Protein AF-A0A2J0LIU9-F1 (afdb_monomer_lite)

InterPro domains:
  IPR004338 Ion-translocating oxidoreductase NqrB/RnfD [PF03116] (70-162)

Secondary structure (DSSP, 8-state):
-HHHHHHHHHHHHHHHH-EETTEESS-HHHHHHHHHHHHH-----GGG---HHHHHHHHHHHHHHTT-HHHHHHHHHHHHHHHHHHHHHTT--TTHHHHHS-HHIIIIITT-TTTS-SSHHHHHHHHHHHHHHHHHHHHTT-SS-HHHHHHHHHHTTHHHHTT--

Radius of gyration: 16.01 Å; chains: 1; bounding box: 47×30×43 Å

pLDDT: mean 82.27, std 13.04, range [42.53, 96.31]

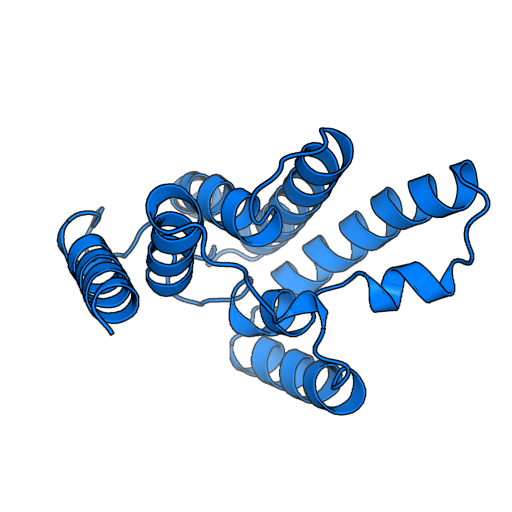Sequence (165 aa):
WLNIIITCSVAILSKHIIRFHKRHIFNPAAFGIFFAIILLGASTQWKATYMWYALIPFGIYFARSINKLEIIYGYAVVSLLLFGGQAIMQKTALPNIFLYFSYFYIFIMLIEPKTTPITKKGKYIFGITVAALVFIMTSAGVGFDVELSSLLAANCAVPVLNILK

Structure (mmCIF, N/CA/C/O backbone):
data_AF-A0A2J0LIU9-F1
#
_entry.id   AF-A0A2J0LIU9-F1
#
loop_
_atom_site.group_PDB
_atom_site.id
_atom_site.type_symbol
_atom_site.label_atom_id
_atom_site.label_alt_id
_atom_site.label_comp_id
_atom_site.label_asym_id
_atom_site.label_entity_id
_atom_site.label_seq_id
_atom_site.pdbx_PDB_ins_code
_atom_site.Cartn_x
_atom_site.Cartn_y
_atom_site.Cartn_z
_atom_site.occupancy
_atom_site.B_iso_or_equiv
_atom_site.auth_seq_id
_atom_site.auth_comp_id
_atom_site.auth_asym_id
_atom_site.auth_atom_id
_atom_site.pdbx_PDB_model_num
ATOM 1 N N . TRP A 1 1 ? -16.839 7.271 -22.765 1.00 52.50 1 TRP A N 1
ATOM 2 C CA . TRP A 1 1 ? -17.965 7.641 -21.881 1.00 52.50 1 TRP A CA 1
ATOM 3 C C . TRP A 1 1 ? -18.674 6.431 -21.271 1.00 52.50 1 TRP A C 1
ATOM 5 O O . TRP A 1 1 ? -18.704 6.354 -20.052 1.00 52.50 1 TRP A O 1
ATOM 15 N N . LEU A 1 2 ? -19.138 5.443 -22.051 1.00 71.06 2 LEU A N 1
ATOM 16 C CA . LEU A 1 2 ? -19.763 4.206 -21.531 1.00 71.06 2 LEU A CA 1
ATOM 17 C C . LEU A 1 2 ? -18.918 3.446 -20.489 1.00 71.06 2 LEU A C 1
ATOM 19 O O . LEU A 1 2 ? -19.429 3.094 -19.432 1.00 71.06 2 LEU A O 1
ATOM 23 N N . ASN A 1 3 ? -17.613 3.287 -20.729 1.00 56.44 3 ASN A N 1
ATOM 24 C CA . ASN A 1 3 ? -16.707 2.605 -19.792 1.00 56.44 3 ASN A CA 1
ATOM 25 C C . ASN A 1 3 ? -16.649 3.284 -18.411 1.00 56.44 3 ASN A C 1
ATOM 27 O O . ASN A 1 3 ? -16.612 2.616 -17.380 1.00 56.44 3 ASN A O 1
ATOM 31 N N . ILE A 1 4 ? -16.700 4.618 -18.379 1.00 70.06 4 ILE A N 1
ATOM 32 C CA . ILE A 1 4 ? -16.699 5.398 -17.135 1.00 70.06 4 ILE A CA 1
ATOM 33 C C . ILE A 1 4 ? -18.029 5.205 -16.405 1.00 70.06 4 ILE A C 1
ATOM 35 O O . ILE A 1 4 ? -18.034 4.969 -15.202 1.00 70.06 4 ILE A O 1
ATOM 39 N N . ILE A 1 5 ? -19.147 5.231 -17.137 1.00 73.44 5 ILE A N 1
ATOM 40 C CA . ILE A 1 5 ? -20.486 5.024 -16.573 1.00 73.44 5 ILE A CA 1
ATOM 41 C C . ILE A 1 5 ? -20.583 3.634 -15.935 1.00 73.44 5 ILE A C 1
ATOM 43 O O . ILE A 1 5 ? -20.975 3.534 -14.778 1.00 73.44 5 ILE A O 1
ATOM 47 N N . ILE A 1 6 ? -20.137 2.581 -16.627 1.00 70.06 6 ILE A N 1
ATOM 48 C CA . ILE A 1 6 ? -20.133 1.205 -16.100 1.00 70.06 6 ILE A CA 1
ATOM 49 C C . ILE A 1 6 ? -19.242 1.099 -14.856 1.00 70.06 6 ILE A C 1
ATOM 51 O O . ILE A 1 6 ? -19.663 0.542 -13.843 1.00 70.06 6 ILE A O 1
ATOM 55 N N . THR A 1 7 ? -18.044 1.689 -14.895 1.00 63.53 7 THR A N 1
ATOM 56 C CA . THR A 1 7 ? -17.118 1.709 -13.750 1.00 63.53 7 THR A CA 1
ATOM 57 C C . THR A 1 7 ? -17.743 2.389 -12.534 1.00 63.53 7 THR A C 1
ATOM 59 O O . THR A 1 7 ? -17.729 1.839 -11.431 1.00 63.53 7 THR A O 1
ATOM 62 N N . CYS A 1 8 ? -18.340 3.567 -12.727 1.00 62.66 8 CYS A N 1
ATOM 63 C CA . CYS A 1 8 ? -19.029 4.297 -11.671 1.00 62.66 8 CYS A CA 1
ATOM 64 C C . CYS A 1 8 ? -20.228 3.508 -11.136 1.00 62.66 8 CYS A C 1
ATOM 66 O O . CYS A 1 8 ? -20.381 3.396 -9.921 1.00 62.66 8 CYS A O 1
ATOM 68 N N . SER A 1 9 ? -21.045 2.914 -12.007 1.00 68.19 9 SER A N 1
ATOM 69 C CA . SER A 1 9 ? -22.191 2.095 -11.610 1.00 68.19 9 SER A CA 1
ATOM 70 C C . SER A 1 9 ? -21.765 0.888 -10.781 1.00 68.19 9 SER A C 1
ATOM 72 O O . SER A 1 9 ? -22.358 0.644 -9.734 1.00 68.19 9 SER A O 1
ATOM 74 N N . VAL A 1 10 ? -20.703 0.175 -11.167 1.00 67.88 10 VAL A N 1
ATOM 75 C CA . VAL A 1 10 ? -20.196 -0.963 -10.385 1.00 67.88 10 VAL A CA 1
ATOM 76 C C . VAL A 1 10 ? -19.600 -0.512 -9.051 1.00 67.88 10 VAL A C 1
ATOM 78 O O . VAL A 1 10 ? -19.877 -1.134 -8.025 1.00 67.88 10 VAL A O 1
ATOM 81 N N . ALA A 1 11 ? -18.846 0.591 -9.020 1.00 62.91 11 ALA A N 1
ATOM 82 C CA . ALA A 1 11 ? -18.334 1.163 -7.772 1.00 62.91 11 ALA A CA 1
ATOM 83 C C . ALA A 1 11 ? -19.480 1.522 -6.803 1.00 62.91 11 ALA A C 1
ATOM 85 O O . ALA A 1 11 ? -19.436 1.211 -5.607 1.00 62.91 11 ALA A O 1
ATOM 86 N N . ILE A 1 12 ? -20.546 2.136 -7.328 1.00 66.94 12 ILE A N 1
ATOM 87 C CA . ILE A 1 12 ? -21.743 2.512 -6.566 1.00 66.94 12 ILE A CA 1
ATOM 88 C C . ILE A 1 12 ? -22.528 1.270 -6.119 1.00 66.94 12 ILE A C 1
ATOM 90 O O . ILE A 1 12 ? -23.010 1.234 -4.985 1.00 66.94 12 ILE A O 1
ATOM 94 N N . LEU A 1 13 ? -22.640 0.240 -6.959 1.00 60.00 13 LEU A N 1
ATOM 95 C CA . LEU A 1 13 ? -23.346 -1.002 -6.629 1.00 60.00 13 LEU A CA 1
ATOM 96 C C . LEU A 1 13 ? -22.582 -1.838 -5.596 1.00 60.00 13 LEU A C 1
ATOM 98 O O . LEU A 1 13 ? -23.191 -2.335 -4.651 1.00 60.00 13 LEU A O 1
ATOM 102 N N . SER A 1 14 ? -21.252 -1.905 -5.676 1.00 55.78 14 SER A N 1
ATOM 103 C CA . SER A 1 14 ? -20.401 -2.541 -4.657 1.00 55.78 14 SER A CA 1
ATOM 104 C C . SER A 1 14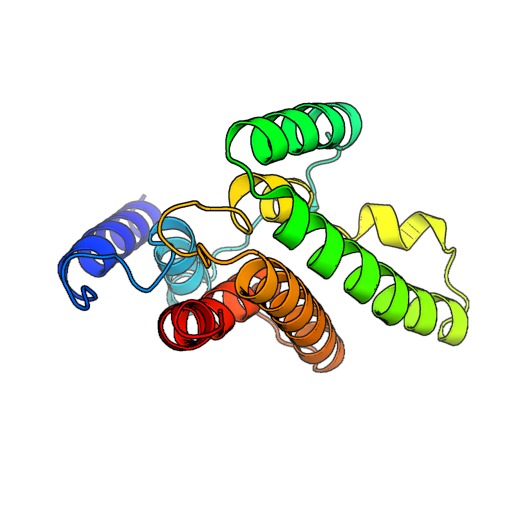 ? -20.615 -1.931 -3.267 1.00 55.78 14 SER A C 1
ATOM 106 O O . SER A 1 14 ? -20.771 -2.648 -2.275 1.00 55.78 14 SER A O 1
ATOM 108 N N . LYS A 1 15 ? -20.770 -0.599 -3.204 1.00 52.50 15 LYS A N 1
ATOM 109 C CA . LYS A 1 15 ? -21.102 0.148 -1.976 1.00 52.50 15 LYS A CA 1
ATOM 110 C C . LYS A 1 15 ? -22.439 -0.282 -1.339 1.00 52.50 15 LYS A C 1
ATOM 112 O O . LYS A 1 15 ? -22.639 -0.066 -0.135 1.00 52.50 15 LYS A O 1
ATOM 117 N N . HIS A 1 16 ? -23.358 -0.860 -2.114 1.00 54.41 16 HIS A N 1
ATOM 118 C CA . HIS A 1 16 ? -24.697 -1.250 -1.659 1.00 54.41 16 HIS A CA 1
ATOM 119 C C . HIS A 1 16 ? -24.866 -2.762 -1.472 1.00 54.41 16 HIS A C 1
ATOM 121 O O . HIS A 1 16 ? -25.554 -3.155 -0.534 1.00 54.41 16 HIS A O 1
ATOM 127 N N . ILE A 1 17 ? -24.212 -3.589 -2.291 1.00 52.00 17 ILE A N 1
ATOM 128 C CA . ILE A 1 17 ? -24.406 -5.048 -2.299 1.00 52.00 17 ILE A CA 1
ATOM 129 C C . ILE A 1 17 ? -23.457 -5.756 -1.318 1.00 52.00 17 ILE A C 1
ATOM 131 O O . ILE A 1 17 ? -23.869 -6.698 -0.647 1.00 52.00 17 ILE A O 1
ATOM 135 N N . ILE A 1 18 ? -22.214 -5.284 -1.149 1.00 50.75 18 ILE A N 1
ATOM 136 C CA . ILE A 1 18 ? -21.230 -5.940 -0.270 1.00 50.75 18 ILE A CA 1
ATOM 137 C C . ILE A 1 18 ? -21.128 -5.186 1.062 1.00 50.75 18 ILE A C 1
ATOM 139 O O . ILE A 1 18 ? -20.209 -4.400 1.314 1.00 50.75 18 ILE A O 1
ATOM 143 N N . ARG A 1 19 ? -22.117 -5.406 1.934 1.00 46.81 19 ARG A N 1
ATOM 144 C CA . ARG A 1 19 ? -22.122 -4.909 3.319 1.00 46.81 19 ARG A CA 1
ATOM 145 C C . ARG A 1 19 ? -22.196 -6.081 4.288 1.00 46.81 19 ARG A C 1
ATOM 147 O O . ARG A 1 19 ? -23.209 -6.766 4.345 1.00 46.81 19 ARG A O 1
ATOM 154 N N . PHE A 1 20 ? -21.169 -6.249 5.117 1.00 46.81 20 PHE A N 1
ATOM 155 C CA . PHE A 1 20 ? -21.243 -7.114 6.296 1.00 46.81 20 PHE A CA 1
ATOM 156 C C . PHE A 1 20 ? -21.369 -6.220 7.530 1.00 46.81 20 PHE A C 1
ATOM 158 O O . PHE A 1 20 ? -20.574 -5.299 7.719 1.00 46.81 20 PHE A O 1
ATOM 165 N N . HIS A 1 21 ? -22.408 -6.428 8.345 1.00 42.53 21 HIS A N 1
ATOM 166 C CA . HIS A 1 21 ? -22.626 -5.685 9.597 1.00 42.53 21 HIS A CA 1
ATOM 167 C C . HIS A 1 21 ? -22.574 -4.141 9.463 1.00 42.53 21 HIS A C 1
ATOM 169 O O . HIS A 1 21 ? -21.979 -3.439 10.280 1.00 42.53 21 HIS A O 1
ATOM 175 N N . LYS A 1 22 ? -23.221 -3.585 8.425 1.00 53.78 22 LYS A N 1
ATOM 176 C CA . LYS A 1 22 ? -23.312 -2.129 8.156 1.00 53.78 22 LYS A CA 1
ATOM 177 C C . LYS A 1 22 ? -21.970 -1.430 7.850 1.00 53.78 22 LYS A C 1
ATOM 179 O O . LYS A 1 22 ? -21.932 -0.200 7.816 1.00 53.78 22 LYS A O 1
ATOM 184 N N . ARG A 1 23 ? -20.888 -2.172 7.581 1.00 51.12 23 ARG A N 1
ATOM 185 C CA . ARG A 1 23 ? -19.585 -1.633 7.146 1.00 51.12 23 ARG A CA 1
ATOM 186 C C . ARG A 1 23 ? -19.215 -2.169 5.759 1.00 51.12 23 ARG A C 1
ATOM 188 O O . ARG A 1 23 ? -19.591 -3.282 5.397 1.00 51.12 23 ARG A O 1
ATOM 195 N N . HIS A 1 24 ? -18.524 -1.351 4.964 1.00 61.72 24 HIS A N 1
ATOM 196 C CA . HIS A 1 24 ? -17.989 -1.779 3.669 1.00 61.72 24 HIS A CA 1
ATOM 197 C C . HIS A 1 24 ? -16.808 -2.713 3.923 1.00 61.72 24 HIS A C 1
ATOM 199 O O . HIS A 1 24 ? -15.893 -2.343 4.653 1.00 61.72 24 HIS A O 1
ATOM 205 N N . ILE A 1 25 ? -16.851 -3.921 3.361 1.00 62.66 25 ILE A N 1
ATOM 206 C CA . ILE A 1 25 ? -15.754 -4.890 3.501 1.00 62.66 25 ILE A CA 1
ATOM 207 C C . ILE A 1 25 ? -14.578 -4.453 2.625 1.00 62.66 25 ILE A C 1
ATOM 209 O O . ILE A 1 25 ? -13.435 -4.461 3.061 1.00 62.66 25 ILE A O 1
ATOM 213 N N . PHE A 1 26 ? -14.881 -4.019 1.402 1.00 67.19 26 PHE A N 1
ATOM 214 C CA . PHE A 1 26 ? -13.902 -3.613 0.404 1.00 67.19 26 PHE A CA 1
ATOM 215 C C . PHE A 1 26 ? -13.872 -2.100 0.237 1.00 67.19 26 PHE A C 1
ATOM 217 O O . PHE A 1 26 ? -14.906 -1.441 0.367 1.00 67.19 26 PHE A O 1
ATOM 224 N N . ASN A 1 27 ? -12.696 -1.567 -0.106 1.00 76.56 27 ASN A N 1
ATOM 225 C CA . ASN A 1 27 ? -12.538 -0.194 -0.585 1.00 76.56 27 ASN A CA 1
ATOM 226 C C . ASN A 1 27 ? -13.380 -0.045 -1.869 1.00 76.56 27 ASN A C 1
ATOM 228 O O . ASN A 1 27 ? -13.053 -0.678 -2.875 1.00 76.56 27 ASN A O 1
ATOM 232 N N . PRO A 1 28 ? -14.483 0.732 -1.860 1.00 70.06 28 PRO A N 1
ATOM 233 C CA . PRO A 1 28 ? -15.409 0.784 -2.990 1.00 70.06 28 PRO A CA 1
ATOM 234 C C . PRO A 1 28 ? -14.794 1.470 -4.216 1.00 70.06 28 PRO A C 1
ATOM 236 O O . PRO A 1 28 ? -15.150 1.129 -5.343 1.00 70.06 28 PRO A O 1
ATOM 239 N N . ALA A 1 29 ? -13.843 2.390 -4.014 1.00 76.12 29 ALA A N 1
ATOM 240 C CA . ALA A 1 29 ? -13.082 2.981 -5.110 1.00 76.12 29 ALA A CA 1
ATOM 241 C C . ALA A 1 29 ? -12.124 1.948 -5.724 1.00 76.12 29 ALA A C 1
ATOM 243 O O . ALA A 1 29 ? -12.127 1.762 -6.938 1.00 76.12 29 ALA A O 1
ATOM 244 N N . ALA A 1 30 ? -11.375 1.215 -4.893 1.00 80.31 30 ALA A N 1
ATOM 245 C CA . ALA A 1 30 ? -10.485 0.148 -5.346 1.00 80.31 30 ALA A CA 1
ATOM 246 C C . ALA A 1 30 ? -11.250 -0.962 -6.076 1.00 80.31 30 ALA A C 1
ATOM 248 O O . ALA A 1 30 ? -10.816 -1.412 -7.130 1.00 80.31 30 ALA A O 1
ATOM 249 N N . PHE A 1 31 ? -12.415 -1.362 -5.559 1.00 78.62 31 PHE A N 1
ATOM 250 C CA . PHE A 1 31 ? -13.261 -2.377 -6.180 1.00 78.62 31 PHE A CA 1
ATOM 251 C C . PHE A 1 31 ? -13.798 -1.920 -7.542 1.00 78.62 31 PHE A C 1
ATOM 253 O O . PHE A 1 31 ? -13.754 -2.681 -8.505 1.00 78.62 31 PHE A O 1
ATOM 260 N N . GLY A 1 32 ? -14.262 -0.670 -7.646 1.00 76.44 32 GLY A N 1
ATOM 261 C CA . GLY A 1 32 ? -14.711 -0.097 -8.916 1.00 76.44 32 GLY A CA 1
ATOM 262 C C . GLY A 1 32 ? -13.605 -0.062 -9.970 1.00 76.44 32 GLY A C 1
ATOM 263 O O . GLY A 1 32 ? -13.821 -0.481 -11.106 1.00 76.44 32 GLY A O 1
ATOM 264 N N . ILE A 1 33 ? -12.407 0.382 -9.582 1.00 79.56 33 ILE A N 1
ATOM 265 C CA . ILE A 1 33 ? -11.254 0.453 -10.489 1.00 79.56 33 ILE A CA 1
ATOM 266 C C . ILE A 1 33 ? -10.791 -0.950 -10.890 1.00 79.56 33 ILE A C 1
ATOM 268 O O . ILE A 1 33 ? -10.557 -1.192 -12.069 1.00 79.56 33 ILE A O 1
ATOM 272 N N . PHE A 1 34 ? -10.725 -1.894 -9.950 1.00 82.31 34 PHE A N 1
ATOM 273 C CA . PHE A 1 34 ? -10.378 -3.287 -10.236 1.00 82.31 34 PHE A CA 1
ATOM 274 C C . PHE A 1 34 ? -11.327 -3.917 -11.263 1.00 82.31 34 PHE A C 1
ATOM 276 O O . PHE A 1 34 ? -10.888 -4.548 -12.223 1.00 82.31 34 PHE A O 1
ATOM 283 N N . PHE A 1 35 ? -12.631 -3.676 -11.120 1.00 78.62 35 PHE A N 1
ATOM 284 C CA . PHE A 1 35 ? -13.624 -4.163 -12.075 1.00 78.62 35 PHE A CA 1
ATOM 285 C C . PHE A 1 35 ? -13.470 -3.509 -13.456 1.00 78.62 35 PHE A C 1
ATOM 287 O O . PHE A 1 35 ? -13.585 -4.187 -14.475 1.00 78.62 35 PHE A O 1
ATOM 294 N N . ALA A 1 36 ? -13.150 -2.212 -13.502 1.00 77.62 36 ALA A N 1
ATOM 295 C CA . ALA A 1 36 ? -12.859 -1.509 -14.750 1.00 77.62 36 ALA A CA 1
ATOM 296 C C . ALA A 1 36 ? -11.610 -2.053 -15.457 1.00 77.62 36 ALA A C 1
ATOM 298 O O . ALA A 1 36 ? -11.600 -2.165 -16.680 1.00 77.62 36 ALA A O 1
ATOM 299 N N . ILE A 1 37 ? -10.571 -2.420 -14.705 1.00 81.06 37 ILE A N 1
ATOM 300 C CA . ILE A 1 37 ? -9.365 -3.037 -15.268 1.00 81.06 37 ILE A CA 1
ATOM 301 C C . ILE A 1 37 ? -9.720 -4.383 -15.910 1.00 81.06 37 ILE A C 1
ATOM 303 O O . ILE A 1 37 ? -9.388 -4.607 -17.070 1.00 81.06 37 ILE A O 1
ATOM 307 N N . ILE A 1 38 ? -10.443 -5.249 -15.191 1.00 78.50 38 ILE A N 1
ATOM 308 C CA . ILE A 1 38 ? -10.759 -6.605 -15.667 1.00 78.50 38 ILE A CA 1
ATOM 309 C C . ILE A 1 38 ? -11.725 -6.597 -16.855 1.00 78.50 38 ILE A C 1
ATOM 311 O O . ILE A 1 38 ? -11.491 -7.302 -17.831 1.00 78.50 38 ILE A O 1
ATOM 315 N N . LEU A 1 39 ? -12.819 -5.835 -16.782 1.00 76.44 39 LEU A N 1
ATOM 316 C CA . LEU A 1 39 ? -13.874 -5.897 -17.802 1.00 76.44 39 LEU A CA 1
ATOM 317 C C . LEU A 1 39 ? -13.689 -4.919 -18.951 1.00 76.44 39 LEU A C 1
ATOM 319 O O . LEU A 1 39 ? -14.190 -5.171 -20.042 1.00 76.44 39 LEU A O 1
ATOM 323 N N . LEU A 1 40 ? -13.030 -3.788 -18.703 1.00 77.88 40 LEU A N 1
ATOM 324 C CA . LEU A 1 40 ? -12.929 -2.699 -19.675 1.00 77.88 40 LEU A CA 1
ATOM 325 C C . LEU A 1 40 ? -11.492 -2.489 -20.162 1.00 77.88 40 LEU A C 1
ATOM 327 O O . LEU A 1 40 ? -11.261 -1.573 -20.949 1.00 77.88 40 LEU A O 1
ATOM 331 N N . GLY A 1 41 ? -10.534 -3.296 -19.688 1.00 73.44 41 GLY A N 1
ATOM 332 C CA . GLY A 1 41 ? -9.118 -3.152 -20.026 1.00 73.44 41 GLY A CA 1
ATOM 333 C C . GLY A 1 41 ? -8.532 -1.811 -19.578 1.00 73.44 41 GLY A C 1
ATOM 334 O O . GLY A 1 41 ? -7.596 -1.310 -20.198 1.00 73.44 41 GLY A O 1
ATOM 335 N N . ALA A 1 42 ? -9.113 -1.179 -18.552 1.00 72.44 42 ALA A N 1
ATOM 336 C CA . ALA A 1 42 ? -8.616 0.093 -18.045 1.00 72.44 42 ALA A CA 1
ATOM 337 C C . ALA A 1 42 ? -7.214 -0.075 -17.436 1.00 72.44 42 ALA A C 1
ATOM 339 O O . ALA A 1 42 ? -6.902 -1.102 -16.842 1.00 72.44 42 ALA A O 1
ATOM 340 N N . SER A 1 43 ? -6.380 0.960 -17.536 1.00 69.06 43 SER A N 1
ATOM 341 C CA . SER A 1 43 ? -5.060 1.002 -16.899 1.00 69.06 43 SER A CA 1
ATOM 342 C C . SER A 1 43 ? -5.015 2.092 -15.836 1.00 69.06 43 SER A C 1
ATOM 344 O O . SER A 1 43 ? -5.517 3.196 -16.064 1.00 69.06 43 SER A O 1
ATOM 346 N N . THR A 1 44 ? -4.357 1.830 -14.715 1.00 71.44 44 THR A N 1
ATOM 347 C CA . THR A 1 44 ? -4.088 2.832 -13.682 1.00 71.44 44 THR A CA 1
ATOM 348 C C . THR A 1 44 ? -2.804 3.592 -14.008 1.00 71.44 44 THR A C 1
ATOM 350 O O . THR A 1 44 ? -1.797 3.018 -14.409 1.00 71.44 44 THR A O 1
ATOM 353 N N . GLN A 1 45 ? -2.838 4.919 -13.865 1.00 66.94 45 GLN A N 1
ATOM 354 C CA . GLN A 1 45 ? -1.716 5.802 -14.227 1.00 66.94 45 GLN A CA 1
ATOM 355 C C . GLN A 1 45 ? -0.970 6.355 -12.999 1.00 66.94 45 GLN A C 1
ATOM 357 O O . GLN A 1 45 ? -0.015 7.116 -13.127 1.00 66.94 45 GLN A O 1
ATOM 362 N N . TRP A 1 46 ? -1.351 5.951 -11.783 1.00 68.62 46 TRP A N 1
ATOM 363 C CA . TRP A 1 46 ? -0.729 6.437 -10.542 1.00 68.62 46 TRP A CA 1
ATOM 364 C C . TRP A 1 46 ? 0.693 5.914 -10.292 1.00 68.62 46 TRP A C 1
ATOM 366 O O . TRP A 1 46 ? 1.365 6.390 -9.377 1.00 68.62 46 TRP A O 1
ATOM 376 N N . LYS A 1 47 ? 1.177 4.951 -11.092 1.00 59.09 47 LYS A N 1
ATOM 377 C CA . LYS A 1 47 ? 2.596 4.552 -11.112 1.00 59.09 47 LYS A CA 1
ATOM 378 C C . LYS A 1 47 ? 3.483 5.611 -11.771 1.00 59.09 47 LYS A C 1
ATOM 380 O O . LYS A 1 47 ? 4.644 5.729 -11.413 1.00 59.09 47 LYS A O 1
ATOM 385 N N . ALA A 1 48 ? 2.928 6.428 -12.668 1.00 51.28 48 ALA A N 1
ATOM 386 C CA . ALA A 1 48 ? 3.658 7.465 -13.399 1.00 51.28 48 ALA A CA 1
ATOM 387 C C . ALA A 1 48 ? 3.616 8.847 -12.715 1.00 51.28 48 ALA A C 1
ATOM 389 O O . ALA A 1 48 ? 4.059 9.846 -13.281 1.00 51.28 48 ALA A O 1
ATOM 390 N N . THR A 1 49 ? 3.054 8.955 -11.506 1.00 60.25 49 THR A N 1
ATOM 391 C CA . THR A 1 49 ? 2.964 10.240 -10.802 1.00 60.25 49 THR A CA 1
ATOM 392 C C . THR A 1 49 ? 4.297 10.583 -10.132 1.00 60.25 49 THR A C 1
ATOM 394 O O . THR A 1 49 ? 4.538 10.232 -8.979 1.00 60.25 49 THR A O 1
ATOM 397 N N . TYR A 1 50 ? 5.143 11.349 -10.824 1.00 66.19 50 TYR A N 1
ATOM 398 C CA . TYR A 1 50 ? 6.441 11.848 -10.332 1.00 66.19 50 TYR A CA 1
ATOM 399 C C . TYR A 1 50 ? 6.348 12.922 -9.228 1.00 66.19 50 TYR A C 1
ATOM 401 O O . TYR A 1 50 ? 7.320 13.616 -8.943 1.00 66.19 50 TYR A O 1
ATOM 409 N N . MET A 1 51 ? 5.200 13.065 -8.563 1.00 79.75 51 MET A N 1
ATOM 410 C CA . MET A 1 51 ? 4.971 14.065 -7.511 1.00 79.75 51 MET A CA 1
ATOM 411 C C . MET A 1 51 ? 5.311 13.532 -6.112 1.00 79.75 51 MET A C 1
ATOM 413 O O . MET A 1 51 ? 4.656 13.879 -5.129 1.00 79.75 51 MET A O 1
ATOM 417 N N . TRP A 1 52 ? 6.325 12.669 -6.004 1.00 83.12 52 TRP A N 1
ATOM 418 C CA . TRP A 1 52 ? 6.749 12.064 -4.735 1.00 83.12 52 TRP A CA 1
ATOM 419 C C . TRP A 1 52 ? 7.081 13.127 -3.675 1.00 83.12 52 TRP A C 1
ATOM 421 O O . TRP A 1 52 ? 6.732 12.967 -2.508 1.00 83.12 52 TRP A O 1
ATOM 431 N N . TYR A 1 53 ? 7.656 14.256 -4.098 1.00 84.62 53 TYR A N 1
ATOM 432 C CA . TYR A 1 53 ? 8.010 15.391 -3.242 1.00 84.62 53 TYR A CA 1
ATOM 433 C C . TYR A 1 53 ? 6.797 16.047 -2.567 1.00 84.62 53 TYR A C 1
ATOM 435 O O . TYR A 1 53 ? 6.934 16.596 -1.480 1.00 84.62 53 TYR A O 1
ATOM 443 N N . ALA A 1 54 ? 5.610 15.975 -3.176 1.00 87.06 54 ALA A N 1
ATOM 444 C CA . ALA A 1 54 ? 4.366 16.469 -2.587 1.00 87.06 54 ALA A CA 1
ATOM 445 C C . ALA A 1 54 ? 3.616 15.353 -1.844 1.00 87.06 54 ALA A C 1
ATOM 447 O O . ALA A 1 54 ? 3.109 15.561 -0.740 1.00 87.06 54 ALA A O 1
ATOM 448 N N . LEU A 1 55 ? 3.575 14.152 -2.429 1.00 87.44 55 LEU A N 1
ATOM 449 C CA . LEU A 1 55 ? 2.807 13.023 -1.905 1.00 87.44 55 LEU A CA 1
ATOM 450 C C . LEU A 1 55 ? 3.382 12.456 -0.606 1.00 87.44 55 LEU A C 1
ATOM 452 O O . LEU A 1 55 ? 2.605 12.077 0.263 1.00 87.44 55 LEU A O 1
ATOM 456 N N . ILE A 1 56 ? 4.706 12.409 -0.442 1.00 90.31 56 ILE A N 1
ATOM 457 C CA . ILE A 1 56 ? 5.332 11.891 0.782 1.00 90.31 56 ILE A CA 1
ATOM 458 C C . ILE A 1 56 ? 5.022 12.771 2.005 1.00 90.31 56 ILE A C 1
ATOM 460 O O . ILE A 1 56 ? 4.462 12.243 2.968 1.00 90.31 56 ILE A O 1
ATOM 464 N N . PRO A 1 57 ? 5.328 14.086 2.023 1.00 92.56 57 PRO A N 1
ATOM 465 C CA . PRO A 1 57 ? 5.069 14.905 3.206 1.00 92.56 57 PRO A CA 1
ATOM 466 C C . PRO A 1 57 ? 3.571 15.017 3.507 1.00 92.56 57 PRO A C 1
ATOM 468 O O . PRO A 1 57 ? 3.165 14.841 4.658 1.00 92.56 57 PRO A O 1
ATOM 471 N N . PHE A 1 58 ? 2.738 15.229 2.480 1.00 91.50 58 PHE A N 1
ATOM 472 C CA . PHE A 1 58 ? 1.285 15.274 2.650 1.00 91.50 58 PHE A CA 1
ATOM 473 C C . PHE A 1 58 ? 0.730 13.930 3.129 1.00 91.50 58 PHE A C 1
ATOM 475 O O . PHE A 1 58 ? -0.078 13.884 4.053 1.00 91.50 58 PHE A O 1
ATOM 482 N N . GLY A 1 59 ? 1.195 12.829 2.544 1.00 91.50 59 GLY A N 1
ATOM 483 C CA . GLY A 1 59 ? 0.758 11.483 2.877 1.00 91.50 59 GLY A CA 1
ATOM 484 C C . GLY A 1 59 ? 1.110 11.072 4.303 1.00 91.50 59 GLY A C 1
ATOM 485 O O . GLY A 1 59 ? 0.261 10.527 5.007 1.00 91.50 59 GLY A O 1
ATOM 486 N N . ILE A 1 60 ? 2.320 11.389 4.772 1.00 93.50 60 ILE A N 1
ATOM 487 C CA . ILE A 1 60 ? 2.726 11.155 6.167 1.00 93.50 60 ILE A CA 1
ATOM 488 C C . ILE A 1 60 ? 1.878 12.004 7.121 1.00 93.50 60 ILE A C 1
ATOM 490 O O . ILE A 1 60 ? 1.382 11.485 8.126 1.00 93.50 60 ILE A O 1
ATOM 494 N N . TYR A 1 61 ? 1.678 13.290 6.811 1.00 94.50 61 TYR A N 1
ATOM 495 C CA . TYR A 1 61 ? 0.824 14.173 7.609 1.00 94.50 61 TYR A CA 1
ATOM 496 C C . TYR A 1 61 ? -0.611 13.635 7.699 1.00 94.50 61 TYR A C 1
ATOM 498 O O . TYR A 1 61 ? -1.163 13.501 8.795 1.00 94.50 61 TYR A O 1
ATOM 506 N N . PHE A 1 62 ? -1.191 13.258 6.560 1.00 92.12 62 PHE A N 1
ATOM 507 C CA . PHE A 1 62 ? -2.544 12.726 6.472 1.00 92.12 62 PHE A CA 1
ATOM 508 C C . PHE A 1 62 ? -2.682 11.413 7.249 1.00 92.12 62 PHE A C 1
ATOM 510 O O . PHE A 1 62 ? -3.564 11.286 8.097 1.00 92.12 62 PHE A O 1
ATOM 517 N N . ALA A 1 63 ? -1.754 10.474 7.059 1.00 92.75 63 ALA A N 1
ATOM 518 C CA . ALA A 1 63 ? -1.732 9.204 7.778 1.00 92.75 63 ALA A CA 1
ATOM 519 C C . ALA A 1 63 ? -1.586 9.371 9.296 1.00 92.75 63 ALA A C 1
ATOM 521 O O . ALA A 1 63 ? -2.166 8.597 10.065 1.00 92.75 63 ALA A O 1
ATOM 522 N N . ARG A 1 64 ? -0.841 10.391 9.739 1.00 93.25 64 ARG A N 1
ATOM 523 C CA . ARG A 1 64 ? -0.749 10.763 11.153 1.00 93.25 64 ARG A CA 1
ATOM 524 C C . ARG A 1 64 ? -2.070 11.322 11.669 1.00 93.25 64 ARG A C 1
ATOM 526 O O . ARG A 1 64 ? -2.510 10.900 12.734 1.00 93.25 64 ARG A O 1
ATOM 533 N N . SER A 1 65 ? -2.717 12.205 10.907 1.00 91.38 65 SER A N 1
ATOM 534 C CA . SER A 1 65 ? -4.014 12.798 11.261 1.00 91.38 65 SER A CA 1
ATOM 535 C C . SER A 1 65 ? -5.096 11.734 11.500 1.00 91.38 65 SER A C 1
ATOM 537 O O . SER A 1 65 ? -5.880 11.848 12.440 1.00 91.38 65 SER A O 1
ATOM 539 N N . ILE A 1 66 ? -5.083 10.642 10.727 1.00 91.44 66 ILE A N 1
ATOM 540 C CA . ILE A 1 66 ? -6.053 9.540 10.859 1.00 91.44 66 ILE A CA 1
ATOM 541 C C . ILE A 1 66 ? -5.573 8.363 11.730 1.00 91.44 66 ILE A C 1
ATOM 543 O O . ILE A 1 66 ? -6.260 7.343 11.804 1.00 91.44 66 ILE A O 1
ATOM 547 N N . ASN A 1 67 ? -4.416 8.473 12.397 1.00 91.44 67 ASN A N 1
ATOM 548 C CA . ASN A 1 67 ? -3.795 7.401 13.190 1.00 91.44 67 ASN A CA 1
ATOM 549 C C . ASN A 1 67 ? -3.624 6.081 12.408 1.00 91.44 67 ASN A C 1
ATOM 551 O O . ASN A 1 67 ? -4.055 5.023 12.870 1.00 91.44 67 ASN A O 1
ATOM 555 N N . LYS A 1 68 ? -3.047 6.123 11.202 1.00 93.12 68 LYS A N 1
ATOM 556 C CA . LYS A 1 68 ? -2.802 4.933 10.355 1.00 93.12 68 LYS A CA 1
ATOM 557 C C . LYS A 1 68 ? -1.339 4.766 9.942 1.00 93.12 68 LYS A C 1
ATOM 559 O O . LYS A 1 68 ? -1.039 3.975 9.050 1.00 93.12 68 LYS A O 1
ATOM 564 N N . LEU A 1 69 ? -0.423 5.468 10.608 1.00 93.88 69 LEU A N 1
ATOM 565 C CA . LEU A 1 69 ? 1.014 5.355 10.346 1.00 93.88 69 LEU A CA 1
ATOM 566 C C . LEU A 1 69 ? 1.520 3.917 10.487 1.00 93.88 69 LEU A C 1
ATOM 568 O O . LEU A 1 69 ? 2.406 3.513 9.743 1.00 93.88 69 LEU A O 1
ATOM 572 N N . GLU A 1 70 ? 0.938 3.121 11.384 1.00 95.12 70 GLU A N 1
ATOM 573 C CA . GLU A 1 70 ? 1.342 1.731 11.611 1.00 95.12 70 GLU A CA 1
ATOM 574 C C . GLU A 1 70 ? 1.186 0.861 10.352 1.00 95.12 70 GLU A C 1
ATOM 576 O O . GLU A 1 70 ? 2.031 0.007 10.089 1.00 95.12 70 GLU A O 1
ATOM 581 N N . ILE A 1 71 ? 0.152 1.119 9.537 1.00 95.38 71 ILE A N 1
ATOM 582 C CA . ILE A 1 71 ? -0.054 0.423 8.256 1.00 95.38 71 ILE A CA 1
ATOM 583 C C . ILE A 1 71 ? 1.070 0.780 7.284 1.00 95.38 71 ILE A C 1
ATOM 585 O O . ILE A 1 71 ? 1.649 -0.106 6.658 1.00 95.38 71 ILE A O 1
ATOM 589 N N . ILE A 1 72 ? 1.398 2.071 7.186 1.00 95.44 72 ILE A N 1
ATOM 590 C CA . ILE A 1 72 ? 2.447 2.566 6.289 1.00 95.44 72 ILE A CA 1
ATOM 591 C C . ILE A 1 72 ? 3.802 2.009 6.703 1.00 95.44 72 ILE A C 1
ATOM 593 O O . ILE A 1 72 ? 4.544 1.551 5.843 1.00 95.44 72 ILE A O 1
ATOM 597 N N . TYR A 1 73 ? 4.113 1.993 8.000 1.00 95.00 73 TYR A N 1
ATOM 598 C CA . TYR A 1 73 ? 5.356 1.409 8.496 1.00 95.00 73 TYR A CA 1
ATOM 599 C C . TYR A 1 73 ? 5.454 -0.081 8.161 1.00 95.00 73 TYR A C 1
ATOM 601 O O . TYR A 1 73 ? 6.469 -0.506 7.611 1.00 95.00 73 TYR A O 1
ATOM 609 N N . GLY A 1 74 ? 4.402 -0.862 8.436 1.00 95.38 74 GLY A N 1
ATOM 610 C CA . GLY A 1 74 ? 4.379 -2.292 8.113 1.00 95.38 74 GLY A CA 1
ATOM 611 C C . GLY A 1 74 ? 4.566 -2.550 6.617 1.00 95.38 74 GLY A C 1
ATOM 612 O O . GLY A 1 74 ? 5.386 -3.380 6.228 1.00 95.38 74 GLY A O 1
ATOM 613 N N . TYR A 1 75 ? 3.866 -1.781 5.782 1.00 96.00 75 TYR A N 1
ATOM 614 C CA . TYR A 1 75 ? 3.979 -1.880 4.331 1.00 96.00 75 TYR A CA 1
ATOM 615 C C . TYR A 1 75 ? 5.367 -1.473 3.822 1.00 96.00 75 TYR A C 1
ATOM 617 O O . TYR A 1 75 ? 5.975 -2.202 3.039 1.00 96.00 75 TYR A O 1
ATOM 625 N N . ALA A 1 76 ? 5.887 -0.325 4.262 1.00 94.19 76 ALA A N 1
ATOM 626 C CA . ALA A 1 76 ? 7.148 0.233 3.782 1.00 94.19 76 ALA A CA 1
ATOM 627 C C . ALA A 1 76 ? 8.341 -0.655 4.144 1.00 94.19 76 ALA A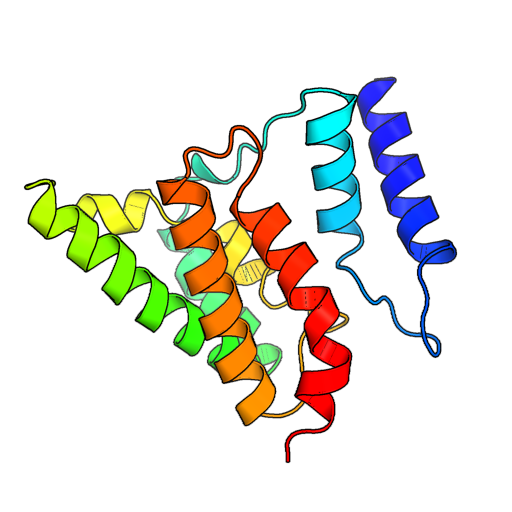 C 1
ATOM 629 O O . ALA A 1 76 ? 9.176 -0.917 3.284 1.00 94.19 76 ALA A O 1
ATOM 630 N N . VAL A 1 77 ? 8.403 -1.159 5.382 1.00 95.50 77 VAL A N 1
ATOM 631 C CA . VAL A 1 77 ? 9.501 -2.031 5.829 1.00 95.50 77 VAL A CA 1
ATOM 632 C C . VAL A 1 77 ? 9.533 -3.317 5.007 1.00 95.50 77 VAL A C 1
ATOM 634 O O . VAL A 1 77 ? 10.573 -3.662 4.452 1.00 95.50 77 VAL A O 1
ATOM 637 N N . VAL A 1 78 ? 8.396 -4.004 4.873 1.00 96.31 78 VAL A N 1
ATOM 638 C CA . VAL A 1 78 ? 8.333 -5.269 4.127 1.00 96.31 78 VAL A CA 1
ATOM 639 C C . VAL A 1 78 ? 8.578 -5.051 2.638 1.00 96.31 78 VAL A C 1
ATOM 641 O O . VAL A 1 78 ? 9.328 -5.811 2.032 1.00 96.31 78 VAL A O 1
ATOM 644 N N . SER A 1 79 ? 8.021 -3.988 2.053 1.00 93.62 79 SER A N 1
ATOM 645 C CA . SER A 1 79 ? 8.254 -3.663 0.642 1.00 93.62 79 SER A CA 1
ATOM 646 C C . SER A 1 79 ? 9.730 -3.374 0.373 1.00 93.62 79 SER A C 1
ATOM 648 O O . SER A 1 79 ? 10.288 -3.906 -0.580 1.00 93.62 79 SER A O 1
ATOM 650 N N . LEU A 1 80 ? 10.390 -2.583 1.225 1.00 93.19 80 LEU A N 1
ATOM 651 C CA . LEU A 1 80 ? 11.819 -2.295 1.083 1.00 93.19 80 LEU A CA 1
ATOM 652 C C . LEU A 1 80 ? 12.679 -3.552 1.231 1.00 93.19 80 LEU A C 1
ATOM 654 O O . LEU A 1 80 ? 13.630 -3.715 0.473 1.00 93.19 80 LEU A O 1
ATOM 658 N N . LEU A 1 81 ? 12.347 -4.450 2.161 1.00 94.38 81 LEU A N 1
ATOM 659 C CA . LEU A 1 81 ? 13.085 -5.702 2.334 1.00 94.38 81 LEU A CA 1
ATOM 660 C C . LEU A 1 81 ? 12.937 -6.627 1.120 1.00 94.38 81 LEU A C 1
ATOM 662 O O . LEU A 1 81 ? 13.938 -7.124 0.607 1.00 94.38 81 LEU A O 1
ATOM 666 N N . LEU A 1 82 ? 11.709 -6.839 0.639 1.00 94.31 82 LEU A N 1
ATOM 667 C CA . LEU A 1 82 ? 11.437 -7.770 -0.459 1.00 94.31 82 LEU A CA 1
ATOM 668 C C . LEU A 1 82 ? 11.922 -7.223 -1.809 1.00 94.31 82 LEU A C 1
ATOM 670 O O . LEU A 1 82 ? 12.731 -7.864 -2.481 1.00 94.31 82 LEU A O 1
ATOM 674 N N . PHE A 1 83 ? 11.496 -6.012 -2.184 1.00 91.69 83 PHE A N 1
ATOM 675 C CA . PHE A 1 83 ? 11.919 -5.391 -3.443 1.00 91.69 83 PHE A CA 1
ATOM 676 C C . PHE A 1 83 ? 13.392 -4.974 -3.416 1.00 91.69 83 PHE A C 1
ATOM 678 O O . PHE A 1 83 ? 14.062 -5.049 -4.442 1.00 91.69 83 PHE A O 1
ATOM 685 N N . GLY A 1 84 ? 13.933 -4.593 -2.254 1.00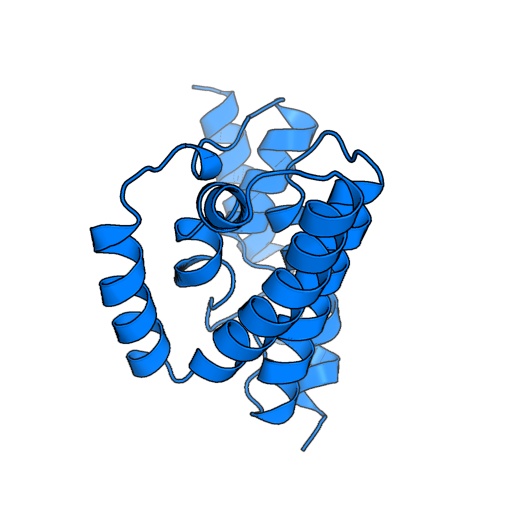 91.38 84 GLY A N 1
ATOM 686 C CA . GLY A 1 84 ? 15.364 -4.331 -2.093 1.00 91.38 84 GLY A CA 1
ATOM 687 C C . GLY A 1 84 ? 16.212 -5.587 -2.240 1.00 91.38 84 GLY A C 1
ATOM 688 O O . GLY A 1 84 ? 17.203 -5.567 -2.969 1.00 91.38 84 GLY A O 1
ATOM 689 N N . GLY A 1 85 ? 15.791 -6.699 -1.633 1.00 91.25 85 GLY A N 1
ATOM 690 C CA . GLY A 1 85 ? 16.435 -7.997 -1.833 1.00 91.25 85 GLY A CA 1
ATOM 691 C C . GLY A 1 85 ? 16.429 -8.413 -3.304 1.00 91.25 85 GLY A C 1
ATOM 692 O O . GLY A 1 85 ? 17.475 -8.759 -3.855 1.00 91.25 85 GLY A O 1
ATOM 693 N N . GLN A 1 86 ? 15.281 -8.283 -3.975 1.00 90.31 86 GLN A N 1
ATOM 694 C CA . GLN A 1 86 ? 15.167 -8.561 -5.407 1.00 90.31 86 GLN A CA 1
ATOM 695 C C . GLN A 1 86 ? 16.072 -7.650 -6.254 1.00 90.31 86 GLN A C 1
ATOM 697 O O . GLN A 1 86 ? 16.749 -8.134 -7.162 1.00 90.31 86 GLN A O 1
ATOM 702 N N . ALA A 1 87 ? 16.129 -6.353 -5.945 1.00 90.56 87 ALA A N 1
ATOM 703 C CA . ALA A 1 87 ? 16.952 -5.393 -6.676 1.00 90.56 87 ALA A CA 1
ATOM 704 C C . ALA A 1 87 ? 18.447 -5.734 -6.604 1.00 90.56 87 ALA A C 1
ATOM 706 O O . ALA A 1 87 ? 19.138 -5.661 -7.626 1.00 90.56 87 ALA A O 1
ATOM 707 N N . ILE A 1 88 ? 18.923 -6.158 -5.426 1.00 91.25 88 ILE A N 1
ATOM 708 C CA . ILE A 1 88 ? 20.303 -6.616 -5.206 1.00 91.25 88 ILE A CA 1
ATOM 709 C C . ILE A 1 88 ? 20.583 -7.880 -6.026 1.00 91.25 88 ILE A C 1
ATOM 711 O O . ILE A 1 88 ? 21.592 -7.936 -6.731 1.00 91.25 88 ILE A O 1
ATOM 715 N N . MET A 1 89 ? 19.683 -8.870 -5.994 1.00 90.88 89 MET A N 1
ATOM 716 C CA . MET A 1 89 ? 19.838 -10.111 -6.768 1.00 90.88 89 MET A CA 1
ATOM 717 C C . MET A 1 89 ? 19.909 -9.850 -8.278 1.00 90.88 89 MET A C 1
ATOM 719 O O . MET A 1 89 ? 20.691 -10.485 -8.982 1.00 90.88 89 MET A O 1
ATOM 723 N N . GLN A 1 90 ? 19.126 -8.888 -8.769 1.00 89.25 90 GLN A N 1
ATOM 724 C CA . GLN A 1 90 ? 19.083 -8.504 -10.182 1.00 89.25 90 GLN A CA 1
ATOM 725 C C . GLN A 1 90 ? 20.157 -7.473 -10.574 1.00 89.25 90 GLN A C 1
ATOM 727 O O . GLN A 1 90 ? 20.207 -7.063 -11.731 1.00 89.25 90 GLN A O 1
ATOM 732 N N . LYS A 1 91 ? 21.018 -7.047 -9.634 1.00 89.75 91 LYS A N 1
ATOM 733 C CA . LYS A 1 91 ? 22.050 -6.008 -9.833 1.00 89.75 91 LYS A CA 1
ATOM 734 C C . LYS A 1 91 ? 21.494 -4.693 -10.393 1.00 89.75 91 LYS A C 1
ATOM 736 O O . LYS A 1 91 ? 22.155 -3.993 -11.158 1.00 89.75 91 LYS A O 1
ATOM 741 N N . THR A 1 92 ? 20.270 -4.354 -10.006 1.00 86.19 92 THR A N 1
ATOM 742 C CA . THR A 1 92 ? 19.630 -3.091 -10.387 1.00 86.19 92 THR A CA 1
ATOM 743 C C . THR A 1 92 ? 20.004 -1.985 -9.401 1.00 86.19 92 THR A C 1
ATOM 745 O O . THR A 1 92 ? 20.347 -2.246 -8.247 1.00 86.19 92 THR A O 1
ATOM 748 N N . ALA A 1 93 ? 19.958 -0.727 -9.845 1.00 85.75 93 ALA A N 1
ATOM 749 C CA . ALA A 1 93 ? 20.252 0.402 -8.971 1.00 85.75 93 ALA A CA 1
ATOM 750 C C . ALA A 1 93 ? 19.191 0.511 -7.860 1.00 85.75 93 ALA A C 1
ATOM 752 O O . ALA A 1 93 ? 18.015 0.728 -8.148 1.00 85.75 93 ALA A O 1
ATOM 753 N N . LEU A 1 94 ? 19.609 0.421 -6.590 1.00 81.06 94 LEU A N 1
ATOM 754 C CA . LEU A 1 94 ? 18.714 0.531 -5.426 1.00 81.06 94 LEU A CA 1
ATOM 755 C C . LEU A 1 94 ? 17.795 1.771 -5.440 1.00 81.06 94 LEU A C 1
ATOM 757 O O . LEU A 1 94 ? 16.629 1.632 -5.069 1.00 81.06 94 LEU A O 1
ATOM 761 N N . PRO A 1 95 ? 18.231 2.966 -5.889 1.00 82.75 95 PRO A N 1
ATOM 762 C CA . PRO A 1 95 ? 17.344 4.129 -5.951 1.00 82.75 95 PRO A CA 1
ATOM 763 C C . PRO A 1 95 ? 16.102 3.926 -6.831 1.00 82.75 95 PRO A C 1
ATOM 765 O O . PRO A 1 95 ? 15.070 4.547 -6.578 1.00 82.75 95 PRO A O 1
ATOM 768 N N . ASN A 1 96 ? 16.156 3.021 -7.815 1.00 81.31 96 ASN A N 1
ATOM 769 C CA . ASN A 1 96 ? 15.025 2.750 -8.703 1.00 81.31 96 ASN A CA 1
ATOM 770 C C . ASN A 1 96 ? 13.841 2.102 -7.973 1.00 81.31 96 ASN A C 1
ATOM 772 O O . ASN A 1 96 ? 12.713 2.200 -8.449 1.00 81.31 96 ASN A O 1
ATOM 776 N N . ILE A 1 97 ? 14.062 1.505 -6.797 1.00 82.88 97 ILE A N 1
ATOM 777 C CA . ILE A 1 97 ? 12.988 0.942 -5.966 1.00 82.88 97 ILE A CA 1
ATOM 778 C C . ILE A 1 97 ? 11.992 2.038 -5.572 1.00 82.88 97 ILE A C 1
ATOM 780 O O . ILE A 1 97 ? 10.782 1.830 -5.627 1.00 82.88 97 ILE A O 1
ATOM 784 N N . PHE A 1 98 ? 12.484 3.230 -5.225 1.00 82.12 98 PHE A N 1
ATOM 785 C CA . PHE A 1 98 ? 11.624 4.347 -4.828 1.00 82.12 98 PHE A CA 1
ATOM 786 C C . PHE A 1 98 ? 10.763 4.856 -5.987 1.00 82.12 98 PHE A C 1
ATOM 788 O O . PHE A 1 98 ? 9.629 5.269 -5.769 1.00 82.12 98 PHE A O 1
ATOM 795 N N . LEU A 1 99 ? 11.265 4.762 -7.220 1.00 79.19 99 LEU A N 1
ATOM 796 C CA . LEU A 1 99 ? 10.497 5.095 -8.422 1.00 79.19 99 LEU A CA 1
ATOM 797 C C . LEU A 1 99 ? 9.423 4.048 -8.743 1.00 79.19 99 LEU A C 1
ATOM 799 O O . LEU A 1 99 ? 8.455 4.362 -9.427 1.00 79.19 99 LEU A O 1
ATOM 803 N N . TYR A 1 100 ? 9.580 2.818 -8.248 1.00 79.00 100 TYR A N 1
ATOM 804 C CA . TYR A 1 100 ? 8.614 1.740 -8.449 1.00 79.00 100 TYR A CA 1
ATOM 805 C C . TYR A 1 100 ? 7.394 1.852 -7.519 1.00 79.00 100 TYR A C 1
ATOM 807 O O . TYR A 1 100 ? 6.327 1.313 -7.812 1.00 79.00 100 TYR A O 1
ATOM 815 N N . PHE A 1 101 ? 7.519 2.560 -6.392 1.00 84.81 101 PHE A N 1
ATOM 816 C CA . PHE A 1 101 ? 6.430 2.704 -5.432 1.00 84.81 101 PHE A CA 1
ATOM 817 C C . PHE A 1 101 ? 5.358 3.698 -5.893 1.00 84.81 101 PHE A C 1
ATOM 819 O O . PHE A 1 101 ? 5.610 4.884 -6.093 1.00 84.81 101 PHE A O 1
ATOM 826 N N . SER A 1 102 ? 4.102 3.245 -5.931 1.00 88.12 102 SER A N 1
ATOM 827 C CA . SER A 1 102 ? 2.951 4.138 -6.089 1.00 88.12 102 SER A CA 1
ATOM 828 C C . SER A 1 102 ? 2.610 4.850 -4.781 1.00 88.12 102 SER A C 1
ATOM 830 O O . SER A 1 102 ? 1.786 4.392 -3.988 1.00 88.12 102 SER A O 1
ATOM 832 N N . TYR A 1 103 ? 3.198 6.027 -4.574 1.00 88.75 103 TYR A N 1
ATOM 833 C CA . TYR A 1 103 ? 2.947 6.855 -3.389 1.00 88.75 103 TYR A CA 1
ATOM 834 C C . TYR A 1 103 ? 1.467 7.219 -3.200 1.00 88.75 103 TYR A C 1
ATOM 836 O O . TYR A 1 103 ? 0.976 7.207 -2.075 1.00 88.75 103 TYR A O 1
ATOM 844 N N . PHE A 1 104 ? 0.728 7.478 -4.285 1.00 87.25 104 PHE A N 1
ATOM 845 C CA . PHE A 1 104 ? -0.718 7.720 -4.216 1.00 87.25 104 PHE A CA 1
ATOM 846 C C . PHE A 1 104 ? -1.460 6.536 -3.576 1.00 87.25 104 PHE A C 1
ATOM 848 O O . PHE A 1 104 ? -2.248 6.716 -2.650 1.00 87.25 104 PHE A O 1
ATOM 855 N N . TYR A 1 105 ? -1.163 5.312 -4.017 1.00 89.62 105 TYR A N 1
ATOM 856 C CA . TYR A 1 105 ? -1.749 4.101 -3.448 1.00 89.62 105 TYR A CA 1
ATOM 857 C C . TYR A 1 105 ? -1.408 3.963 -1.956 1.00 89.62 105 TYR A C 1
ATOM 859 O O . TYR A 1 105 ? -2.312 3.800 -1.136 1.00 89.62 105 TYR A O 1
ATOM 867 N N . ILE A 1 106 ? -0.128 4.111 -1.596 1.00 91.75 106 ILE A N 1
ATOM 868 C CA . ILE A 1 106 ? 0.364 3.946 -0.217 1.00 91.75 106 ILE A CA 1
ATOM 869 C C . ILE A 1 106 ? -0.290 4.949 0.744 1.00 91.75 106 ILE A C 1
ATOM 871 O O . ILE A 1 106 ? -0.670 4.584 1.856 1.00 91.75 106 ILE A O 1
ATOM 875 N N . PHE A 1 107 ? -0.432 6.208 0.329 1.00 90.75 107 PHE A N 1
ATOM 876 C CA . PHE A 1 107 ? -0.885 7.284 1.213 1.00 90.75 107 PHE A CA 1
ATOM 877 C C . PHE A 1 107 ? -2.384 7.583 1.149 1.00 90.75 107 PHE A C 1
ATOM 879 O O . PHE A 1 107 ? -2.878 8.309 2.008 1.00 90.75 107 PHE A O 1
ATOM 886 N N . ILE A 1 108 ? -3.117 7.055 0.165 1.00 86.69 108 ILE A N 1
ATOM 887 C CA . ILE A 1 108 ? -4.548 7.357 -0.001 1.00 86.69 108 ILE A CA 1
ATOM 888 C C . ILE A 1 108 ? -5.396 6.087 0.018 1.00 86.69 108 ILE A C 1
ATOM 890 O O . ILE A 1 108 ? -6.363 6.015 0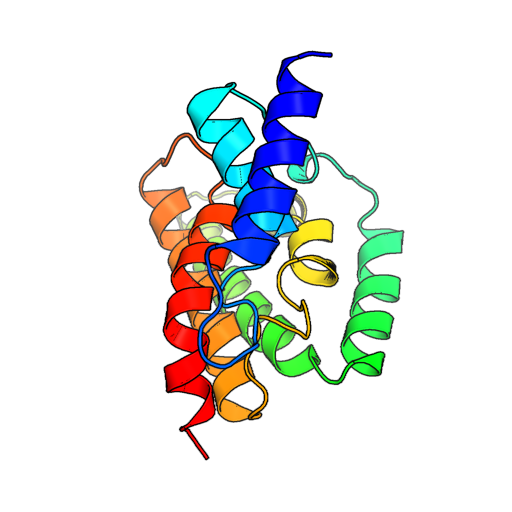.773 1.00 86.69 108 ILE A O 1
ATOM 894 N N . MET A 1 109 ? -5.042 5.069 -0.769 1.00 88.88 109 MET A N 1
ATOM 895 C CA . MET A 1 109 ? -5.871 3.863 -0.899 1.00 88.88 109 MET A CA 1
ATOM 896 C C . MET A 1 109 ? -5.607 2.834 0.198 1.00 88.88 109 MET A C 1
ATOM 898 O O . MET A 1 109 ? -6.550 2.269 0.753 1.00 88.88 109 MET A O 1
ATOM 902 N N . LEU A 1 110 ? -4.336 2.609 0.532 1.00 91.75 110 LEU A N 1
ATOM 903 C CA . LEU A 1 110 ? -3.920 1.605 1.509 1.00 91.75 110 LEU A CA 1
ATOM 904 C C . LEU A 1 110 ? -4.414 1.921 2.927 1.00 91.75 110 LEU A C 1
ATOM 906 O O . LEU A 1 110 ? -4.712 1.013 3.698 1.00 91.75 110 LEU A O 1
ATOM 910 N N . ILE A 1 111 ? -4.502 3.205 3.277 1.00 91.12 111 ILE A N 1
ATOM 911 C CA . ILE A 1 111 ? -4.845 3.666 4.629 1.00 91.12 111 ILE A CA 1
ATOM 912 C C . ILE A 1 111 ? -6.315 4.071 4.788 1.00 91.12 111 ILE A C 1
ATOM 914 O O . ILE A 1 111 ? -6.657 4.751 5.759 1.00 91.12 111 ILE A O 1
ATOM 918 N N . GLU A 1 112 ? -7.199 3.665 3.870 1.00 89.06 112 GLU A N 1
ATOM 919 C CA . GLU A 1 112 ? -8.609 4.056 3.925 1.00 89.06 112 GLU A CA 1
ATOM 920 C C . GLU A 1 112 ? -9.255 3.646 5.272 1.00 89.06 112 GLU A C 1
ATOM 922 O O . GLU A 1 112 ? -9.296 2.458 5.614 1.00 89.06 112 GLU A O 1
ATOM 927 N N . PRO A 1 113 ? -9.803 4.591 6.068 1.00 82.19 113 PRO A N 1
ATOM 928 C CA . PRO A 1 113 ? -10.251 4.304 7.434 1.00 82.19 113 PRO A CA 1
ATOM 929 C C . PRO A 1 113 ? -11.363 3.260 7.542 1.00 82.19 113 PRO A C 1
ATOM 931 O O . PRO A 1 113 ? -11.454 2.567 8.554 1.00 82.19 113 PRO A O 1
ATOM 934 N N . LYS A 1 114 ? -12.229 3.169 6.526 1.00 82.06 114 LYS A N 1
ATOM 935 C CA . LYS A 1 114 ? -13.425 2.316 6.568 1.00 82.06 114 LYS A CA 1
ATOM 936 C C . LYS A 1 114 ? -13.126 0.840 6.333 1.00 82.06 114 LYS A C 1
ATOM 938 O O . LYS A 1 114 ? -13.919 0.010 6.766 1.00 82.06 114 LYS A O 1
ATOM 943 N N . THR A 1 115 ? -12.010 0.531 5.681 1.00 83.56 115 THR A N 1
ATOM 944 C CA . THR A 1 115 ? -11.688 -0.819 5.197 1.00 83.56 115 THR A CA 1
ATOM 945 C C . THR A 1 115 ? -10.367 -1.326 5.750 1.00 83.56 115 THR A C 1
ATOM 947 O O . THR A 1 115 ? -9.871 -2.342 5.301 1.00 83.56 115 THR A O 1
ATOM 950 N N . THR A 1 116 ? -9.788 -0.637 6.732 1.00 88.94 116 THR A N 1
ATOM 951 C CA . THR A 1 116 ? -8.531 -1.029 7.376 1.00 88.94 116 THR A CA 1
ATOM 952 C C . THR A 1 116 ? -8.742 -1.349 8.856 1.00 88.94 116 THR A C 1
ATOM 954 O O . THR A 1 116 ? -9.665 -0.807 9.476 1.00 88.94 116 THR A O 1
ATOM 957 N N . PRO A 1 117 ? -7.882 -2.180 9.477 1.00 89.19 117 PRO A N 1
ATOM 958 C CA . PRO A 1 117 ? -8.054 -2.554 10.876 1.00 89.19 117 PRO A CA 1
ATOM 959 C C . PRO A 1 117 ? -7.949 -1.371 11.843 1.00 89.19 117 PRO A C 1
ATOM 961 O O . PRO A 1 117 ? -7.270 -0.366 11.592 1.00 89.19 117 PRO A O 1
ATOM 964 N N . ILE A 1 118 ? -8.632 -1.500 12.977 1.00 89.06 118 ILE A N 1
ATOM 965 C CA . ILE A 1 118 ? -8.701 -0.479 14.029 1.00 89.06 118 ILE A CA 1
ATOM 966 C C . ILE A 1 118 ? -7.599 -0.711 15.073 1.00 89.06 118 ILE A C 1
ATOM 968 O O . ILE A 1 118 ? -7.006 0.250 15.564 1.00 89.06 118 ILE A O 1
ATOM 972 N N . THR A 1 119 ? -7.289 -1.973 15.385 1.00 90.69 119 THR A N 1
ATOM 973 C CA . THR A 1 119 ? -6.304 -2.352 16.408 1.00 90.69 119 THR A CA 1
ATOM 974 C C . THR A 1 119 ? -4.874 -2.092 15.929 1.00 90.69 119 THR A C 1
ATOM 976 O O . THR A 1 119 ? -4.560 -2.260 14.751 1.00 90.69 119 THR A O 1
ATOM 979 N N . LYS A 1 120 ? -3.973 -1.679 16.834 1.00 90.56 120 LYS A N 1
ATOM 980 C CA . LYS A 1 120 ? -2.573 -1.369 16.475 1.00 90.56 120 LYS A CA 1
ATOM 981 C C . LYS A 1 120 ? -1.862 -2.570 15.844 1.00 90.56 120 LYS A C 1
ATOM 983 O O . LYS A 1 120 ? -1.245 -2.425 14.794 1.00 90.56 120 LYS A O 1
ATOM 988 N N . LYS A 1 121 ? -2.001 -3.761 16.438 1.00 91.75 121 LYS A N 1
ATOM 989 C CA . LYS A 1 121 ? -1.434 -5.004 15.889 1.00 91.75 121 LYS A CA 1
ATOM 990 C C . LYS A 1 121 ? -2.036 -5.346 14.526 1.00 91.75 121 LYS A C 1
ATOM 992 O O . LYS A 1 121 ? -1.294 -5.650 13.598 1.00 91.75 121 LYS A O 1
ATOM 997 N N . GLY A 1 122 ? -3.359 -5.220 14.389 1.00 92.25 122 GLY A N 1
ATOM 998 C CA . GLY A 1 122 ? -4.057 -5.453 13.127 1.00 92.25 122 GLY A CA 1
ATOM 999 C C . GLY A 1 122 ? -3.555 -4.545 12.006 1.00 92.25 122 GLY A C 1
ATOM 1000 O O . GLY A 1 122 ? -3.366 -5.017 10.892 1.00 92.25 122 GLY A O 1
ATOM 1001 N N . LYS A 1 123 ? -3.262 -3.270 12.295 1.00 94.38 123 LYS A N 1
ATOM 1002 C CA . LYS A 1 123 ? -2.692 -2.329 11.316 1.00 94.38 123 LYS A CA 1
ATOM 1003 C C . LYS A 1 123 ? -1.313 -2.758 10.807 1.00 94.38 123 LYS A C 1
ATOM 1005 O O . LYS A 1 123 ? -1.095 -2.732 9.599 1.00 94.38 123 LYS A O 1
ATOM 1010 N N . TYR A 1 124 ? -0.407 -3.167 11.699 1.00 95.19 124 TYR A N 1
ATOM 1011 C CA . TYR A 1 124 ? 0.914 -3.658 11.288 1.0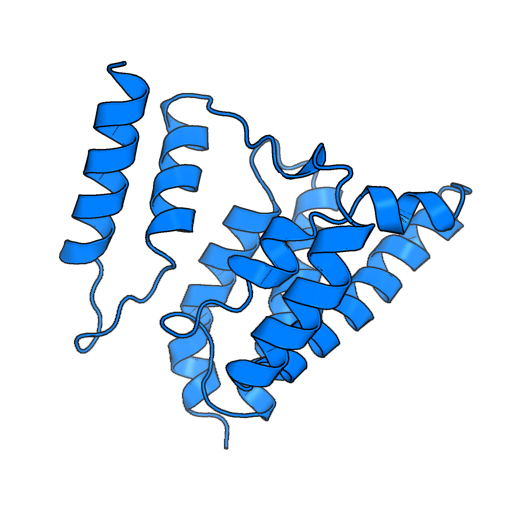0 95.19 124 TYR A CA 1
ATOM 1012 C C . TYR A 1 124 ? 0.797 -4.917 10.433 1.00 95.19 124 TYR A C 1
ATOM 1014 O O . TYR A 1 124 ? 1.350 -4.956 9.337 1.00 95.19 124 TYR A O 1
ATOM 1022 N N . ILE A 1 125 ? 0.036 -5.911 10.906 1.00 95.00 125 ILE A N 1
ATOM 1023 C CA . ILE A 1 125 ? -0.173 -7.169 10.177 1.00 95.00 125 ILE A CA 1
ATOM 1024 C C . ILE A 1 125 ? -0.780 -6.881 8.804 1.00 95.00 125 ILE A C 1
ATOM 1026 O O . ILE A 1 125 ? -0.297 -7.402 7.809 1.00 95.00 125 ILE A O 1
ATOM 1030 N N . PHE A 1 126 ? -1.771 -5.994 8.727 1.00 94.94 126 PHE A N 1
ATOM 1031 C CA . PHE A 1 126 ? -2.388 -5.609 7.463 1.00 94.94 126 PHE A CA 1
ATOM 1032 C C . PHE A 1 126 ? -1.385 -5.001 6.479 1.00 94.94 126 PHE A C 1
ATOM 1034 O O . PHE A 1 126 ? -1.304 -5.459 5.343 1.00 94.94 126 PHE A O 1
ATOM 1041 N N . GLY A 1 127 ? -0.583 -4.020 6.911 1.00 95.69 127 GLY A N 1
ATOM 1042 C CA . GLY A 1 127 ? 0.452 -3.424 6.059 1.00 95.69 127 GLY A CA 1
ATOM 1043 C C . GLY A 1 127 ? 1.472 -4.454 5.563 1.00 95.69 127 GLY A C 1
ATOM 1044 O O . GLY A 1 127 ? 1.802 -4.471 4.378 1.00 95.69 127 GLY A O 1
ATOM 1045 N N . ILE A 1 128 ? 1.907 -5.355 6.452 1.00 96.19 128 ILE A N 1
ATOM 1046 C CA . ILE A 1 128 ? 2.825 -6.464 6.143 1.00 96.19 128 ILE A CA 1
ATOM 1047 C C . ILE A 1 128 ? 2.212 -7.412 5.104 1.00 96.19 128 ILE A C 1
ATOM 1049 O O . ILE A 1 128 ? 2.849 -7.715 4.096 1.00 96.19 128 ILE A O 1
ATOM 1053 N N . THR A 1 129 ? 0.974 -7.862 5.323 1.00 95.75 129 THR A N 1
ATOM 1054 C CA . THR A 1 129 ? 0.274 -8.788 4.424 1.00 95.75 129 THR A CA 1
ATOM 1055 C C . THR A 1 129 ? 0.082 -8.176 3.043 1.00 95.75 129 THR A C 1
ATOM 1057 O O . THR A 1 129 ? 0.344 -8.844 2.047 1.00 95.75 129 THR A O 1
ATOM 1060 N N . VAL A 1 130 ? -0.323 -6.905 2.965 1.00 95.94 130 VAL A N 1
ATOM 1061 C CA . VAL A 1 130 ? -0.495 -6.222 1.677 1.00 95.94 130 VAL A CA 1
ATOM 1062 C C . VAL A 1 130 ? 0.835 -6.119 0.930 1.00 95.94 130 VAL A C 1
ATOM 1064 O O . VAL A 1 130 ? 0.880 -6.457 -0.247 1.00 95.94 130 VAL A O 1
ATOM 1067 N N . ALA A 1 131 ? 1.921 -5.711 1.593 1.00 96.00 131 ALA A N 1
ATOM 1068 C CA . ALA A 1 131 ? 3.241 -5.628 0.960 1.00 96.00 131 ALA A CA 1
ATOM 1069 C C . ALA A 1 131 ? 3.731 -6.990 0.442 1.00 96.00 131 ALA A C 1
ATOM 1071 O O . ALA A 1 131 ? 4.234 -7.084 -0.677 1.00 96.00 131 ALA A O 1
ATOM 1072 N N . ALA A 1 132 ? 3.539 -8.053 1.229 1.00 95.88 132 ALA A N 1
ATOM 1073 C CA . ALA A 1 132 ? 3.894 -9.408 0.822 1.00 95.88 132 ALA A CA 1
ATOM 1074 C C . ALA A 1 132 ? 3.081 -9.872 -0.398 1.00 95.88 132 ALA A C 1
ATOM 1076 O O . ALA A 1 132 ? 3.653 -10.407 -1.346 1.00 95.88 132 ALA A O 1
ATOM 1077 N N . LEU A 1 133 ? 1.766 -9.623 -0.412 1.00 94.75 133 LEU A N 1
ATOM 1078 C CA . LEU A 1 133 ? 0.907 -9.949 -1.554 1.00 94.75 133 LEU A CA 1
ATOM 1079 C C . LEU A 1 133 ? 1.320 -9.181 -2.814 1.00 94.75 133 LEU A C 1
ATOM 1081 O O . LEU A 1 133 ? 1.444 -9.796 -3.872 1.00 94.75 133 LEU A O 1
ATOM 1085 N N . VAL A 1 134 ? 1.622 -7.882 -2.688 1.00 94.25 134 VAL A N 1
ATOM 1086 C CA . VAL A 1 134 ? 2.095 -7.062 -3.814 1.00 94.25 134 VAL A CA 1
ATOM 1087 C C . VAL A 1 134 ? 3.374 -7.651 -4.403 1.00 94.25 134 VAL A C 1
ATOM 1089 O O . VAL A 1 134 ? 3.475 -7.811 -5.619 1.00 94.25 134 VAL A O 1
ATOM 1092 N N . PHE A 1 135 ? 4.334 -8.030 -3.561 1.00 93.69 135 PHE A N 1
ATOM 1093 C CA . PHE A 1 135 ? 5.577 -8.647 -4.017 1.00 93.69 135 PHE A CA 1
ATOM 1094 C C . PHE A 1 135 ? 5.349 -9.999 -4.711 1.00 93.69 135 PHE A C 1
ATOM 1096 O O . PHE A 1 135 ? 5.862 -10.216 -5.811 1.00 93.69 135 PHE A O 1
ATOM 1103 N N . ILE A 1 136 ? 4.555 -10.892 -4.106 1.00 94.00 136 ILE A N 1
ATOM 1104 C CA . ILE A 1 136 ? 4.251 -12.223 -4.659 1.00 94.00 136 ILE A CA 1
ATOM 1105 C C . ILE A 1 136 ? 3.571 -12.097 -6.023 1.00 94.00 136 ILE A C 1
ATOM 1107 O O . ILE A 1 136 ? 3.995 -12.734 -6.984 1.00 94.00 136 ILE A O 1
ATOM 1111 N N . MET A 1 137 ? 2.548 -11.250 -6.133 1.00 92.19 137 MET A N 1
ATOM 1112 C CA . MET A 1 137 ? 1.804 -11.059 -7.381 1.00 92.19 137 MET A CA 1
ATOM 1113 C C . MET A 1 137 ? 2.651 -10.370 -8.460 1.00 92.19 137 MET A C 1
ATOM 1115 O O . MET A 1 137 ? 2.561 -10.736 -9.631 1.00 92.19 137 MET A O 1
ATOM 1119 N N . THR A 1 138 ? 3.521 -9.430 -8.073 1.00 90.62 138 THR A N 1
ATOM 1120 C CA . THR A 1 138 ? 4.474 -8.800 -9.002 1.00 90.62 138 THR A CA 1
ATOM 1121 C C . THR A 1 138 ? 5.478 -9.827 -9.528 1.00 90.62 138 THR A C 1
ATOM 1123 O O . THR A 1 138 ? 5.729 -9.890 -10.728 1.00 90.62 138 THR A O 1
ATOM 1126 N N . SER A 1 139 ? 6.008 -10.678 -8.646 1.00 88.31 139 SER A N 1
ATOM 1127 C CA . SER A 1 139 ? 6.960 -11.740 -9.006 1.00 88.31 139 SER A CA 1
ATOM 1128 C C . SER A 1 139 ? 6.320 -12.831 -9.867 1.00 88.31 139 SER A C 1
ATOM 1130 O O . SER A 1 139 ? 6.983 -13.407 -10.724 1.00 88.31 139 SER A O 1
ATOM 1132 N N . ALA A 1 140 ? 5.025 -13.090 -9.670 1.00 89.56 140 ALA A N 1
ATOM 1133 C CA . ALA A 1 140 ? 4.238 -14.015 -10.481 1.00 89.56 140 ALA A CA 1
ATOM 1134 C C . ALA A 1 140 ? 3.865 -13.457 -11.870 1.00 89.56 140 ALA A C 1
ATOM 1136 O O . ALA A 1 140 ? 3.292 -14.187 -12.676 1.00 89.56 140 ALA A O 1
ATOM 1137 N N . GLY A 1 141 ? 4.170 -12.186 -12.165 1.00 85.81 141 GLY A N 1
ATOM 1138 C CA . GLY A 1 141 ? 3.898 -11.580 -13.471 1.00 85.81 141 GLY A CA 1
ATOM 1139 C C . GLY A 1 141 ? 2.411 -11.343 -13.740 1.00 85.81 141 GLY A C 1
ATOM 1140 O O . GLY A 1 141 ? 1.968 -11.427 -14.885 1.00 85.81 141 GLY A O 1
ATOM 1141 N N . VAL A 1 142 ? 1.623 -11.074 -12.695 1.00 82.94 142 VAL A N 1
ATOM 1142 C CA . VAL A 1 142 ? 0.186 -10.800 -12.831 1.00 82.94 142 VAL A CA 1
ATOM 1143 C C . VAL A 1 142 ? -0.036 -9.566 -13.720 1.00 82.94 142 VAL A C 1
ATOM 1145 O O . VAL A 1 142 ? 0.508 -8.497 -13.462 1.00 82.94 142 VAL A O 1
ATOM 1148 N N . GLY A 1 143 ? -0.846 -9.719 -14.775 1.00 71.94 143 GLY A N 1
ATOM 1149 C CA . GLY A 1 143 ? -1.035 -8.709 -15.829 1.00 71.94 143 GLY A CA 1
ATOM 1150 C C . GLY A 1 143 ? -2.044 -7.589 -15.533 1.00 71.94 143 GLY A C 1
ATOM 1151 O O . GLY A 1 143 ? -2.283 -6.747 -16.393 1.00 71.94 143 GLY A O 1
ATOM 1152 N N . PHE A 1 144 ? -2.654 -7.573 -14.349 1.00 77.12 144 PHE A N 1
ATOM 1153 C CA . PHE A 1 144 ? -3.577 -6.529 -13.887 1.00 77.12 144 PHE A CA 1
ATOM 1154 C C . PHE A 1 144 ? -3.028 -5.852 -12.623 1.00 77.12 144 PHE A C 1
ATOM 1156 O O . PHE A 1 144 ? -2.067 -6.336 -12.033 1.00 77.12 144 PHE A O 1
ATOM 1163 N N . ASP A 1 145 ? -3.611 -4.720 -12.213 1.00 85.50 145 ASP A N 1
ATOM 1164 C CA . ASP A 1 145 ? -3.086 -3.888 -11.119 1.00 85.50 145 ASP A CA 1
ATOM 1165 C C . ASP A 1 145 ? -2.901 -4.691 -9.817 1.00 85.50 145 ASP A C 1
ATOM 1167 O O . ASP A 1 145 ? -3.857 -5.118 -9.154 1.00 85.50 145 ASP A O 1
ATOM 1171 N N . VAL A 1 146 ? -1.633 -4.927 -9.486 1.00 90.06 146 VAL A N 1
ATOM 1172 C CA . VAL A 1 146 ? -1.204 -5.797 -8.394 1.00 90.06 146 VAL A CA 1
ATOM 1173 C C . VAL A 1 146 ? -1.500 -5.160 -7.037 1.00 90.06 146 VAL A C 1
ATOM 1175 O O . VAL A 1 146 ? -1.900 -5.855 -6.097 1.00 90.06 146 VAL A O 1
ATOM 1178 N N . GLU A 1 147 ? -1.343 -3.842 -6.934 1.00 90.38 147 GLU A N 1
ATOM 1179 C CA . GLU A 1 147 ? -1.601 -3.069 -5.725 1.00 90.38 147 GLU A CA 1
ATOM 1180 C C . GLU A 1 147 ? -3.074 -3.154 -5.316 1.00 90.38 147 GLU A C 1
ATOM 1182 O O . GLU A 1 147 ? -3.386 -3.504 -4.173 1.00 90.38 147 GLU A O 1
ATOM 1187 N N . LEU A 1 148 ? -3.992 -2.922 -6.256 1.00 88.50 148 LEU A N 1
ATOM 1188 C CA . LEU A 1 148 ? -5.430 -3.030 -5.998 1.00 88.50 148 LEU A CA 1
ATOM 1189 C C . LEU A 1 148 ? -5.850 -4.451 -5.642 1.00 88.50 148 LEU A C 1
ATOM 1191 O O . LEU A 1 148 ? -6.631 -4.648 -4.710 1.00 88.50 148 LEU A O 1
ATOM 1195 N N . SER A 1 149 ? -5.322 -5.436 -6.362 1.00 88.31 149 SER A N 1
ATOM 1196 C CA . SER A 1 149 ? -5.635 -6.849 -6.128 1.00 88.31 149 SER A CA 1
ATOM 1197 C C . SER A 1 149 ? -5.226 -7.279 -4.724 1.00 88.31 149 SER A C 1
ATOM 1199 O O . SER A 1 149 ? -6.011 -7.883 -3.991 1.00 88.31 149 SER A O 1
ATOM 1201 N N . SER A 1 150 ? -4.018 -6.888 -4.320 1.00 91.81 150 SER A N 1
ATOM 1202 C CA . SER A 1 150 ? -3.470 -7.165 -2.994 1.00 91.81 150 SER A CA 1
ATOM 1203 C C . SER A 1 150 ? -4.262 -6.462 -1.891 1.00 91.81 150 SER A C 1
ATOM 1205 O O . SER A 1 150 ? -4.547 -7.065 -0.855 1.00 91.81 150 SER A O 1
ATOM 1207 N N . LEU A 1 151 ? -4.675 -5.209 -2.119 1.00 91.50 151 LEU A N 1
ATOM 1208 C CA . LEU A 1 151 ? -5.513 -4.460 -1.182 1.00 91.50 151 LEU A CA 1
ATOM 1209 C C . LEU A 1 151 ? -6.883 -5.118 -0.991 1.00 91.50 151 LEU A C 1
ATOM 1211 O O . LEU A 1 151 ? -7.345 -5.276 0.138 1.00 91.50 151 LEU A O 1
ATOM 1215 N N . LEU A 1 152 ? -7.544 -5.502 -2.085 1.00 88.75 152 LEU A N 1
ATOM 1216 C CA . LEU A 1 152 ? -8.848 -6.161 -2.033 1.00 88.75 152 LEU A CA 1
ATOM 1217 C C . LEU A 1 152 ? -8.754 -7.522 -1.338 1.00 88.75 152 LEU A C 1
ATOM 1219 O O . LEU A 1 152 ? -9.586 -7.810 -0.480 1.00 88.75 152 LEU A O 1
ATOM 1223 N N . ALA A 1 153 ? -7.718 -8.311 -1.628 1.00 89.12 153 ALA A N 1
ATOM 1224 C CA . ALA A 1 153 ? -7.473 -9.575 -0.940 1.00 89.12 153 ALA A CA 1
ATOM 1225 C C . ALA A 1 153 ? -7.243 -9.374 0.569 1.00 89.12 153 ALA A C 1
ATOM 1227 O O . ALA A 1 153 ? -7.847 -10.069 1.388 1.00 89.12 153 ALA A O 1
ATOM 1228 N N . ALA A 1 154 ? -6.434 -8.387 0.962 1.00 90.31 154 ALA A N 1
ATOM 1229 C CA . ALA A 1 154 ? -6.173 -8.105 2.371 1.00 90.31 154 ALA A CA 1
ATOM 1230 C C . ALA A 1 154 ? -7.398 -7.537 3.109 1.00 90.31 154 ALA A C 1
ATOM 1232 O O . ALA A 1 154 ? -7.581 -7.824 4.295 1.00 90.31 154 ALA A O 1
ATOM 1233 N N . ASN A 1 155 ? -8.267 -6.782 2.428 1.00 89.69 155 ASN A N 1
ATOM 1234 C CA . ASN A 1 155 ? -9.519 -6.275 2.999 1.00 89.69 155 ASN A CA 1
ATOM 1235 C C . ASN A 1 155 ? -10.416 -7.413 3.530 1.00 89.69 155 ASN A C 1
ATOM 1237 O O . ASN A 1 155 ? -11.066 -7.246 4.563 1.00 89.69 155 ASN A O 1
ATOM 1241 N N . CYS A 1 156 ? -10.388 -8.602 2.910 1.00 86.62 156 CYS A N 1
ATOM 1242 C CA . CYS A 1 156 ? -11.095 -9.789 3.414 1.00 86.62 156 CYS A CA 1
ATOM 1243 C C . CYS A 1 156 ? -10.630 -10.222 4.814 1.00 86.62 156 CYS A C 1
ATOM 1245 O O . CYS A 1 156 ? -11.425 -10.756 5.584 1.00 86.62 156 CYS A O 1
ATOM 1247 N N . ALA A 1 157 ? -9.360 -9.993 5.160 1.00 86.88 157 ALA A N 1
ATOM 1248 C CA . ALA A 1 157 ? -8.792 -10.377 6.452 1.00 86.88 157 ALA A CA 1
ATOM 1249 C C . ALA A 1 157 ? -9.098 -9.361 7.569 1.00 86.88 157 ALA A C 1
ATOM 1251 O O . ALA A 1 157 ? -8.940 -9.666 8.751 1.00 86.88 157 ALA A O 1
ATOM 1252 N N . VAL A 1 158 ? -9.573 -8.159 7.233 1.00 87.25 158 VAL A N 1
ATOM 1253 C CA . VAL A 1 158 ? -9.790 -7.055 8.186 1.00 87.25 158 VAL A CA 1
ATOM 1254 C C . VAL A 1 158 ? -10.761 -7.393 9.324 1.00 87.25 158 VAL A C 1
ATOM 1256 O O . VAL A 1 158 ? -10.451 -7.040 10.466 1.00 87.25 158 VAL A O 1
ATOM 1259 N N . PRO A 1 159 ? -11.899 -8.084 9.100 1.00 84.94 159 PRO A N 1
ATOM 1260 C CA . PRO A 1 159 ? -12.777 -8.507 10.190 1.00 84.94 159 PRO A CA 1
ATOM 1261 C C . PRO A 1 159 ? -12.055 -9.380 11.222 1.00 84.94 159 PRO A C 1
ATOM 1263 O O . PRO A 1 159 ? -12.236 -9.173 12.419 1.00 84.94 159 PRO A O 1
ATOM 1266 N N . VAL A 1 160 ? -11.190 -10.291 10.765 1.00 85.62 160 VAL A N 1
ATOM 1267 C CA . VAL A 1 160 ? -10.396 -11.183 11.626 1.00 85.62 160 VAL A CA 1
ATOM 1268 C C . VAL A 1 160 ? -9.313 -10.395 12.363 1.00 85.62 160 VAL A C 1
ATOM 1270 O O . VAL A 1 160 ? -9.155 -10.534 13.575 1.00 85.62 160 VAL A O 1
ATOM 1273 N N . LEU A 1 161 ? -8.612 -9.499 11.666 1.00 86.38 161 LEU A N 1
ATOM 1274 C CA . LEU A 1 161 ? -7.556 -8.669 12.256 1.00 86.38 161 LEU A CA 1
ATOM 1275 C C . LEU A 1 161 ? -8.070 -7.730 13.356 1.00 86.38 161 LEU A C 1
ATOM 1277 O O . LEU A 1 161 ? -7.322 -7.393 14.272 1.00 86.38 161 LEU A O 1
ATOM 1281 N N . ASN A 1 162 ? -9.341 -7.329 13.303 1.00 85.88 162 ASN A N 1
ATOM 1282 C CA . ASN A 1 162 ? -9.961 -6.508 14.344 1.00 85.88 162 ASN A CA 1
ATOM 1283 C C . ASN A 1 162 ? -10.231 -7.265 15.654 1.00 85.88 162 ASN A C 1
ATOM 1285 O O . ASN A 1 162 ? -10.440 -6.621 16.680 1.00 85.88 162 ASN A O 1
ATOM 1289 N N . ILE A 1 163 ? -10.221 -8.601 15.637 1.00 85.75 163 ILE A N 1
ATOM 1290 C CA . ILE A 1 163 ? -10.396 -9.432 16.840 1.00 85.75 163 ILE A CA 1
ATOM 1291 C C . ILE A 1 163 ? -9.088 -9.498 17.647 1.00 85.75 163 ILE A C 1
ATOM 1293 O O . ILE A 1 163 ? -9.109 -9.680 18.864 1.00 85.75 163 ILE A O 1
ATOM 1297 N N . LEU A 1 164 ? -7.943 -9.300 16.987 1.00 76.94 164 LEU A N 1
ATOM 1298 C CA . LEU A 1 164 ? -6.624 -9.314 17.615 1.00 76.94 164 LEU A CA 1
ATOM 1299 C C . LEU A 1 164 ? -6.451 -8.087 18.526 1.00 76.94 164 LEU A C 1
ATOM 1301 O O . LEU A 1 164 ? -6.329 -6.961 18.035 1.00 76.94 164 LEU A O 1
ATOM 1305 N N . LYS A 1 165 ? -6.431 -8.317 19.846 1.00 67.00 165 LYS A N 1
ATOM 1306 C CA . LYS A 1 165 ? -6.113 -7.310 20.875 1.00 67.00 165 LYS A CA 1
ATOM 1307 C C . LYS A 1 165 ? -4.611 -7.029 20.955 1.00 67.00 165 LYS A C 1
ATOM 1309 O O . LYS A 1 165 ? -3.807 -7.986 21.062 1.00 67.00 165 LYS A O 1
#

Foldseek 3Di:
DVLVVQLVVQLVVLVPPQDDPNFRLADSNLRSVQCSCVPVVDDDCLLVPPVCVPLVVVLCVQCVVLVLVLLLVLQVVLLCVLVVVVCVVVVHDSVVSVSRDRSCCSRPVSRPPRQAADDSQRSNVLSNQLNVQLSVCVVVVPPTDSNSVSRRVSSNCRVVSNVPD

Organism: NCBI:txid1974752